Protein AF-A0A7K3UPI6-F1 (afdb_monomer)

Solvent-accessible surface area (backbone atoms only — not comparable to full-atom values): 7798 Å² total; per-residue (Å²): 135,83,76,78,74,58,90,75,45,79,56,60,67,61,52,50,54,37,42,73,75,50,43,99,56,32,87,74,72,48,51,32,33,36,53,43,53,40,63,68,49,47,41,68,75,40,57,63,45,73,83,35,50,48,47,80,56,98,74,33,35,41,31,34,57,83,50,81,48,95,68,39,61,47,71,67,32,56,49,46,44,34,71,76,29,77,90,59,50,48,73,45,76,46,77,39,65,57,82,92,63,75,63,93,67,85,69,90,55,99,40,72,67,57,55,49,49,52,50,52,31,58,77,58,69,58,77,134

pLDDT: mean 76.47, std 16.72, range [32.62, 94.06]

Organism: NCBI:txid396

Structure (mmCIF, N/CA/C/O backbone):
data_AF-A0A7K3UPI6-F1
#
_entry.id   AF-A0A7K3UPI6-F1
#
loop_
_atom_site.group_PDB
_atom_site.id
_atom_site.type_symbol
_atom_site.label_atom_id
_atom_site.label_alt_id
_atom_site.label_comp_id
_atom_site.label_asym_id
_atom_site.label_entity_id
_atom_site.label_seq_id
_atom_site.pdbx_PDB_ins_code
_atom_site.Cartn_x
_atom_site.Cartn_y
_atom_site.Cartn_z
_atom_site.occupancy
_atom_site.B_iso_or_equiv
_atom_site.auth_seq_id
_atom_site.auth_comp_id
_atom_site.auth_asym_id
_atom_site.auth_atom_id
_atom_site.pdbx_PDB_model_num
ATOM 1 N N . ASP A 1 1 ? 21.645 11.009 17.237 1.00 34.19 1 ASP A N 1
ATOM 2 C CA . ASP A 1 1 ? 20.998 9.987 16.397 1.00 34.19 1 ASP A CA 1
ATOM 3 C C . ASP A 1 1 ? 19.693 10.477 15.809 1.00 34.19 1 ASP A C 1
ATOM 5 O O . ASP A 1 1 ? 18.609 10.129 16.262 1.00 34.19 1 ASP A O 1
ATOM 9 N N . SER A 1 2 ? 19.800 11.316 14.784 1.00 32.62 2 SER A N 1
ATOM 10 C CA . SER A 1 2 ? 18.655 11.720 13.974 1.00 32.62 2 SER A CA 1
ATOM 11 C C . SER A 1 2 ? 18.501 10.682 12.872 1.00 32.62 2 SER A C 1
ATOM 13 O O . SER A 1 2 ? 19.095 10.811 11.806 1.00 32.62 2 SER A O 1
ATOM 15 N N . GLY A 1 3 ? 17.763 9.610 13.167 1.00 33.88 3 GLY A N 1
ATOM 16 C CA . GLY A 1 3 ? 17.335 8.654 12.155 1.00 33.88 3 GLY A CA 1
ATOM 17 C C . GLY A 1 3 ? 16.532 9.405 11.102 1.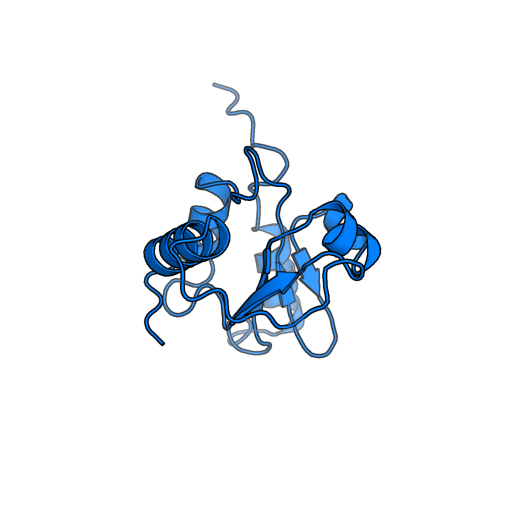00 33.88 3 GLY A C 1
ATOM 18 O O . GLY A 1 3 ? 15.414 9.846 11.366 1.00 33.88 3 GLY A O 1
ATOM 19 N N . THR A 1 4 ? 17.122 9.603 9.928 1.00 37.69 4 THR A N 1
ATOM 20 C CA . THR A 1 4 ? 16.443 10.112 8.743 1.00 37.69 4 THR A CA 1
ATOM 21 C C . THR A 1 4 ? 15.288 9.167 8.437 1.00 37.69 4 THR A C 1
ATOM 23 O O . THR A 1 4 ? 15.459 8.092 7.867 1.00 37.69 4 THR A O 1
ATOM 26 N N . LYS A 1 5 ? 14.089 9.546 8.888 1.00 40.75 5 LYS A N 1
ATOM 27 C CA . LYS A 1 5 ? 12.838 8.886 8.535 1.00 40.75 5 LYS A CA 1
ATOM 28 C C . LYS A 1 5 ? 12.728 9.024 7.022 1.00 40.75 5 LYS A C 1
ATOM 30 O O . LYS A 1 5 ? 12.490 10.122 6.527 1.00 40.75 5 LYS A O 1
ATOM 35 N N . VAL A 1 6 ? 13.030 7.945 6.300 1.00 45.19 6 VAL A N 1
ATOM 36 C CA . VAL A 1 6 ? 12.977 7.907 4.838 1.00 45.19 6 VAL A CA 1
ATOM 37 C C . VAL A 1 6 ? 11.598 8.422 4.444 1.00 45.19 6 VAL A C 1
ATOM 39 O O . VAL A 1 6 ? 10.583 7.813 4.792 1.00 45.19 6 VAL A O 1
ATOM 42 N N . VAL A 1 7 ? 11.564 9.599 3.818 1.00 45.81 7 VAL A N 1
ATOM 43 C CA . VAL A 1 7 ? 10.344 10.244 3.331 1.00 45.81 7 VAL A CA 1
ATOM 44 C C . VAL A 1 7 ? 9.767 9.292 2.287 1.00 45.81 7 VAL A C 1
ATOM 46 O O . VAL A 1 7 ? 10.280 9.198 1.180 1.00 45.81 7 VAL A O 1
ATOM 49 N N . GLY A 1 8 ? 8.795 8.478 2.696 1.00 53.47 8 GLY A N 1
ATOM 50 C CA . GLY A 1 8 ? 8.245 7.395 1.880 1.00 53.47 8 GLY A CA 1
ATOM 51 C C . GLY A 1 8 ? 8.140 6.030 2.565 1.00 53.47 8 GLY A C 1
ATOM 52 O O . GLY A 1 8 ? 7.567 5.131 1.967 1.00 53.47 8 GLY A O 1
ATOM 53 N N . ALA A 1 9 ? 8.646 5.844 3.790 1.00 62.69 9 ALA A N 1
ATOM 54 C CA . ALA A 1 9 ? 8.493 4.588 4.543 1.00 62.69 9 ALA A CA 1
ATOM 55 C C . ALA A 1 9 ? 7.331 4.605 5.559 1.00 62.69 9 ALA A C 1
ATOM 57 O O . ALA A 1 9 ? 6.977 3.563 6.106 1.00 62.69 9 ALA A O 1
ATOM 58 N N . ASP A 1 10 ? 6.746 5.775 5.837 1.00 75.25 10 ASP A N 1
ATOM 59 C CA . ASP A 1 10 ? 5.771 5.929 6.917 1.00 75.25 10 ASP A CA 1
ATOM 60 C C . ASP A 1 10 ? 4.323 5.699 6.458 1.00 75.25 10 ASP A C 1
ATOM 62 O O . ASP A 1 10 ? 3.773 6.460 5.662 1.00 75.25 10 ASP A O 1
ATOM 66 N N . LEU A 1 11 ? 3.700 4.650 6.999 1.00 87.19 11 LEU A N 1
ATOM 67 C CA . LEU A 1 11 ? 2.291 4.300 6.792 1.00 87.19 11 LEU A CA 1
ATOM 68 C C . LEU A 1 11 ? 1.425 4.577 8.034 1.00 87.19 11 LEU A C 1
ATOM 70 O O . LEU A 1 11 ? 0.248 4.204 8.061 1.00 87.19 11 LEU A O 1
ATOM 74 N N . ASP A 1 12 ? 1.968 5.218 9.071 1.00 88.00 12 ASP A N 1
ATOM 75 C CA . ASP A 1 12 ? 1.193 5.603 10.250 1.00 88.00 12 ASP A CA 1
ATOM 76 C C . ASP A 1 12 ? 0.059 6.596 9.931 1.00 88.00 12 ASP A C 1
ATOM 78 O O . ASP A 1 12 ? -1.037 6.387 10.460 1.00 88.00 12 ASP A O 1
ATOM 82 N N . PRO A 1 13 ? 0.217 7.582 9.017 1.00 90.31 13 PRO A N 1
ATOM 83 C CA . PRO A 1 13 ? -0.900 8.437 8.607 1.00 90.31 13 PRO A CA 1
ATOM 84 C C . PRO A 1 13 ? -2.059 7.641 7.991 1.00 90.31 13 PRO A C 1
ATOM 86 O O . PRO A 1 13 ? -3.216 7.836 8.360 1.00 90.31 13 PRO A O 1
ATOM 89 N N . LEU A 1 14 ? -1.749 6.665 7.127 1.00 89.94 14 LEU A N 1
ATOM 90 C CA . LEU A 1 14 ? -2.747 5.760 6.551 1.00 89.94 14 LEU A CA 1
ATOM 91 C C . LEU A 1 14 ? -3.443 4.943 7.648 1.00 89.94 14 LEU A C 1
ATOM 93 O O . LEU A 1 14 ? -4.665 4.798 7.653 1.00 89.94 14 LEU A O 1
ATOM 97 N N . ARG A 1 15 ? -2.675 4.419 8.613 1.00 90.06 15 ARG A N 1
ATOM 98 C CA . ARG A 1 15 ? -3.224 3.678 9.756 1.00 90.06 15 ARG A CA 1
ATOM 99 C C . ARG A 1 15 ? -4.205 4.530 10.553 1.00 90.06 15 ARG A C 1
ATOM 101 O O . ARG A 1 15 ? -5.250 4.017 10.950 1.00 90.06 15 ARG A O 1
ATOM 108 N N . GLN A 1 16 ? -3.838 5.772 10.848 1.00 91.12 16 GLN A N 1
ATOM 109 C CA . GLN A 1 16 ? -4.663 6.684 11.627 1.00 91.12 16 GLN A CA 1
ATOM 110 C C . GLN A 1 16 ? -5.965 6.988 10.888 1.00 91.12 16 GLN A C 1
ATOM 112 O O . GLN A 1 16 ? -7.038 6.716 11.429 1.00 91.12 16 GLN A O 1
ATOM 117 N N . TRP A 1 17 ? -5.864 7.405 9.625 1.00 91.31 17 TRP A N 1
ATOM 118 C CA . TRP A 1 17 ? -7.021 7.726 8.794 1.00 91.31 17 TRP A CA 1
ATOM 119 C C . TRP A 1 17 ? -8.002 6.552 8.694 1.00 91.31 17 TRP A C 1
ATOM 121 O O . TRP A 1 17 ? -9.207 6.714 8.882 1.00 91.31 17 TRP A O 1
ATOM 131 N N . LEU A 1 18 ? -7.499 5.331 8.475 1.00 90.81 18 LEU A N 1
ATOM 132 C CA . LEU A 1 18 ? -8.347 4.141 8.381 1.00 90.81 18 LEU A CA 1
ATOM 133 C C . LEU A 1 18 ? -9.020 3.789 9.710 1.00 90.81 18 LEU A C 1
ATOM 135 O O . LEU A 1 18 ? -10.155 3.317 9.723 1.00 90.81 18 LEU A O 1
ATOM 139 N N . ARG A 1 19 ? -8.338 3.993 10.841 1.00 90.81 19 ARG A N 1
ATOM 140 C CA . ARG A 1 19 ? -8.920 3.745 12.169 1.00 90.81 19 ARG A CA 1
ATOM 141 C C . ARG A 1 19 ? -10.048 4.715 12.480 1.00 90.81 19 ARG A C 1
ATOM 143 O O . ARG A 1 19 ? -11.055 4.281 13.035 1.00 90.81 19 ARG A O 1
ATOM 150 N N . GLU A 1 20 ? -9.857 5.983 12.137 1.00 91.62 20 GLU A N 1
ATOM 151 C CA . GLU A 1 20 ? -10.832 7.050 12.358 1.00 91.62 20 GLU A CA 1
ATOM 152 C C . GLU A 1 20 ? -12.067 6.867 11.467 1.00 91.62 20 GLU A C 1
ATOM 154 O O . GLU A 1 20 ? -13.188 6.930 11.963 1.00 91.62 20 GLU A O 1
ATOM 159 N N . SER A 1 21 ? -11.877 6.536 10.187 1.00 86.94 21 SER A N 1
ATOM 160 C CA . SER A 1 21 ? -12.973 6.348 9.222 1.00 86.94 21 SER A CA 1
ATOM 161 C C . SER A 1 21 ? -13.740 5.031 9.396 1.00 86.94 21 SER A C 1
ATOM 163 O O . SER A 1 21 ? -14.968 5.005 9.320 1.00 86.94 21 SER A O 1
ATOM 165 N N . ASN A 1 22 ? -13.041 3.918 9.648 1.00 85.62 22 ASN A N 1
ATOM 166 C CA . ASN A 1 22 ? -13.626 2.576 9.527 1.00 85.62 22 ASN A CA 1
ATOM 167 C C . ASN A 1 22 ? -13.769 1.816 10.859 1.00 85.62 22 ASN A C 1
ATOM 169 O O . ASN A 1 22 ? -14.258 0.676 10.880 1.00 85.62 22 ASN A O 1
ATOM 173 N N . GLY A 1 23 ? -13.352 2.416 11.977 1.00 86.38 23 GLY A N 1
ATOM 174 C CA . GLY A 1 23 ? -13.482 1.845 13.317 1.00 86.38 23 GLY A CA 1
ATOM 175 C C . GLY A 1 23 ? -12.730 0.520 13.503 1.00 86.38 23 GLY A C 1
ATOM 176 O O . GLY A 1 23 ? -11.712 0.248 12.870 1.00 86.38 23 GLY A O 1
ATOM 177 N N . LEU A 1 24 ? -13.223 -0.357 14.384 1.00 81.00 24 LEU A N 1
ATOM 178 C CA . LEU A 1 24 ? -12.512 -1.571 14.833 1.00 81.00 24 LEU A CA 1
ATOM 179 C C . LEU A 1 24 ? -12.142 -2.574 13.716 1.00 81.00 24 LEU A C 1
ATOM 181 O O . LEU A 1 24 ? -11.191 -3.340 13.881 1.00 81.00 24 LEU A O 1
ATOM 185 N N . ARG A 1 25 ? -12.849 -2.572 12.575 1.00 84.12 25 ARG A N 1
ATOM 186 C CA . ARG A 1 25 ? -12.618 -3.492 11.438 1.00 84.12 25 ARG A CA 1
ATOM 187 C C . ARG A 1 25 ? -11.908 -2.840 10.247 1.00 84.12 25 ARG A C 1
ATOM 189 O O . ARG A 1 25 ? -11.890 -3.418 9.162 1.00 84.12 25 ARG A O 1
ATOM 196 N N . TRP A 1 26 ? -11.276 -1.683 10.453 1.00 87.62 26 TRP A N 1
ATOM 197 C CA . TRP A 1 26 ? -10.649 -0.884 9.395 1.00 87.62 26 TRP A CA 1
ATOM 198 C C . TRP A 1 26 ? -9.708 -1.652 8.464 1.00 87.62 26 TRP A C 1
ATOM 200 O O . TRP A 1 26 ? -9.681 -1.393 7.266 1.00 87.62 26 TRP A O 1
ATOM 210 N N . ARG A 1 27 ? -8.976 -2.641 8.992 1.00 87.25 27 ARG A N 1
ATOM 211 C CA . ARG A 1 27 ? -7.994 -3.419 8.221 1.00 87.25 27 ARG A CA 1
ATOM 212 C C . ARG A 1 27 ? -8.607 -4.165 7.042 1.00 87.25 27 ARG A C 1
ATOM 214 O O . ARG A 1 27 ? -7.908 -4.384 6.066 1.00 87.25 27 ARG A O 1
ATOM 221 N N . TYR A 1 28 ? -9.860 -4.596 7.126 1.00 87.25 28 TYR A N 1
ATOM 222 C CA . TYR A 1 28 ? -10.454 -5.515 6.145 1.00 87.25 28 TYR A CA 1
ATOM 223 C C . TYR A 1 28 ? -11.727 -4.955 5.503 1.00 87.25 28 TYR A C 1
ATOM 225 O O . TYR A 1 28 ? -12.525 -5.714 4.971 1.00 87.25 28 TYR A O 1
ATOM 233 N N . ARG A 1 29 ? -11.939 -3.636 5.595 1.00 88.06 29 ARG A N 1
ATOM 234 C CA . ARG A 1 29 ? -13.117 -2.964 5.028 1.00 88.06 29 ARG A CA 1
ATOM 235 C C . ARG A 1 29 ? -13.044 -2.790 3.517 1.00 88.06 29 ARG A C 1
ATOM 237 O O . ARG A 1 29 ? -14.066 -2.914 2.861 1.00 88.06 29 ARG A O 1
ATOM 244 N N . GLN A 1 30 ? -11.850 -2.532 3.001 1.00 89.88 30 GLN A N 1
ATOM 245 C CA . GLN A 1 30 ? -11.578 -2.388 1.576 1.00 89.88 30 GLN A CA 1
ATOM 246 C C . GLN A 1 30 ? -10.387 -3.279 1.197 1.00 89.88 30 GLN A C 1
ATOM 248 O O . GLN A 1 30 ? -9.537 -3.537 2.063 1.00 89.88 30 GLN A O 1
ATOM 253 N N . PRO A 1 31 ? -10.322 -3.763 -0.055 1.00 91.88 31 PRO A N 1
ATOM 254 C CA . PRO A 1 31 ? -9.160 -4.450 -0.594 1.00 91.88 31 PRO A CA 1
ATOM 255 C C . PRO A 1 31 ? -7.950 -3.512 -0.699 1.00 91.88 31 PRO A C 1
ATOM 257 O O . PRO A 1 31 ? -8.066 -2.349 -1.077 1.00 91.88 31 PRO A O 1
ATOM 260 N N . TRP A 1 32 ? -6.775 -4.038 -0.365 1.00 93.94 32 TRP A N 1
ATOM 261 C CA . TRP A 1 32 ? -5.485 -3.356 -0.451 1.00 93.94 32 TRP A CA 1
ATOM 262 C C . TRP A 1 32 ? -4.778 -3.812 -1.726 1.00 93.94 32 TRP A C 1
ATOM 264 O O . TRP A 1 32 ? -4.449 -4.992 -1.858 1.00 93.94 32 TRP A O 1
ATOM 274 N N . LEU A 1 33 ? -4.540 -2.902 -2.662 1.00 93.25 33 LEU A N 1
ATOM 275 C CA . LEU A 1 33 ? -3.951 -3.196 -3.964 1.00 93.25 33 LEU A CA 1
ATOM 276 C C . LEU A 1 33 ? -2.560 -2.575 -4.050 1.00 93.25 33 LEU A C 1
ATOM 278 O O . LEU A 1 33 ? -2.415 -1.360 -3.956 1.00 93.25 33 LEU A O 1
ATOM 282 N N . LEU A 1 34 ? -1.533 -3.400 -4.247 1.00 92.19 34 LEU A N 1
ATOM 283 C CA . LEU A 1 34 ? -0.170 -2.922 -4.476 1.00 92.19 34 LEU A CA 1
ATOM 284 C C . LEU A 1 34 ? 0.080 -2.747 -5.970 1.00 92.19 34 LEU A C 1
ATOM 286 O O . LEU A 1 34 ? 0.094 -3.729 -6.709 1.00 92.19 34 LEU A O 1
ATOM 290 N N . LEU A 1 35 ? 0.315 -1.512 -6.400 1.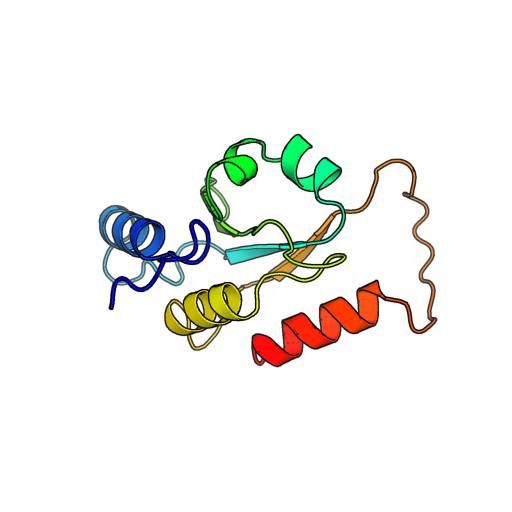00 89.69 35 LEU A N 1
ATOM 291 C CA . LEU A 1 35 ? 0.697 -1.199 -7.770 1.00 89.69 35 LEU A CA 1
ATOM 292 C C . LEU A 1 35 ? 2.208 -1.379 -7.945 1.00 89.69 35 LEU A C 1
ATOM 294 O O . LEU A 1 35 ? 3.007 -0.997 -7.088 1.00 89.69 35 LEU A O 1
ATOM 298 N N . THR A 1 36 ? 2.613 -1.960 -9.068 1.00 87.00 36 THR A N 1
ATOM 299 C CA . THR A 1 36 ? 4.017 -2.154 -9.446 1.00 87.00 36 THR A CA 1
ATOM 300 C C . THR A 1 36 ? 4.158 -2.152 -10.970 1.00 87.00 36 THR A C 1
ATOM 302 O O . THR A 1 36 ? 3.158 -2.289 -11.666 1.00 87.00 36 THR A O 1
ATOM 305 N N . GLY A 1 37 ? 5.365 -1.988 -11.514 1.00 83.75 37 GLY A N 1
ATOM 306 C CA . GLY A 1 37 ? 5.595 -1.933 -12.963 1.00 83.75 37 GLY A CA 1
ATOM 307 C C . GLY A 1 37 ? 6.144 -0.582 -13.415 1.00 83.75 37 GLY A C 1
ATOM 308 O O . GLY A 1 37 ? 7.099 -0.088 -12.826 1.00 83.75 37 GLY A O 1
ATOM 309 N N . ASN A 1 38 ? 5.582 -0.009 -14.479 1.00 85.38 38 ASN A N 1
ATOM 310 C CA . ASN A 1 38 ? 6.052 1.252 -15.051 1.00 85.38 38 ASN A CA 1
ATOM 311 C C . ASN A 1 38 ? 5.611 2.447 -14.185 1.00 85.38 38 ASN A C 1
ATOM 313 O O . ASN A 1 38 ? 4.432 2.800 -14.149 1.00 85.38 38 ASN A O 1
ATOM 317 N N . ASP A 1 39 ? 6.572 3.101 -13.531 1.00 85.31 39 ASP A N 1
ATOM 318 C CA . ASP A 1 39 ? 6.336 4.245 -12.643 1.00 85.31 39 ASP A CA 1
ATOM 319 C C . ASP A 1 39 ? 5.633 5.419 -13.337 1.00 85.31 39 ASP A C 1
ATOM 321 O O . ASP A 1 39 ? 4.761 6.066 -12.753 1.00 85.31 39 ASP A O 1
ATOM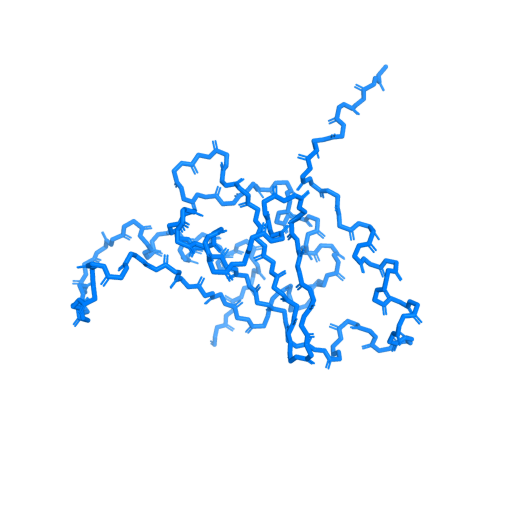 325 N N . THR A 1 40 ? 5.973 5.704 -14.595 1.00 85.62 40 THR A N 1
ATOM 326 C CA . THR A 1 40 ? 5.330 6.772 -15.370 1.00 85.62 40 THR A CA 1
ATOM 327 C C . THR A 1 40 ? 3.874 6.427 -15.655 1.00 85.62 40 THR A C 1
ATOM 329 O O . THR A 1 40 ? 3.008 7.280 -15.491 1.00 85.62 40 THR A O 1
ATOM 332 N N . ALA A 1 41 ? 3.578 5.176 -16.012 1.00 85.88 41 ALA A N 1
ATOM 333 C CA . ALA A 1 41 ? 2.204 4.732 -16.235 1.00 85.88 41 ALA A CA 1
ATOM 334 C C . ALA A 1 41 ? 1.377 4.777 -14.938 1.00 85.88 41 ALA A C 1
ATOM 336 O O . ALA A 1 41 ? 0.276 5.324 -14.930 1.00 85.88 41 ALA A O 1
ATOM 337 N N . ILE A 1 42 ? 1.930 4.285 -13.823 1.00 88.19 42 ILE A N 1
ATOM 338 C CA . ILE A 1 42 ? 1.266 4.307 -12.509 1.00 88.19 42 ILE A CA 1
ATOM 339 C C . ILE A 1 42 ? 0.951 5.739 -12.088 1.00 88.19 42 ILE A C 1
ATOM 341 O O . ILE A 1 42 ? -0.170 6.045 -11.693 1.00 88.19 42 ILE A O 1
ATOM 345 N N . THR A 1 43 ? 1.932 6.630 -12.195 1.00 88.12 43 THR A N 1
ATOM 346 C CA . THR A 1 43 ? 1.781 8.010 -11.733 1.00 88.12 43 THR A CA 1
ATOM 347 C C . THR A 1 43 ? 0.998 8.906 -12.697 1.00 88.12 43 THR A C 1
ATOM 349 O O . THR A 1 43 ? 0.586 9.997 -12.305 1.00 88.12 43 THR A O 1
ATOM 352 N N . SER A 1 44 ? 0.771 8.465 -13.937 1.00 88.56 44 SER A N 1
ATOM 353 C CA . SER A 1 44 ? -0.222 9.051 -14.845 1.00 88.56 44 SER A CA 1
ATOM 354 C C . SER A 1 44 ? -1.643 8.576 -14.530 1.00 88.56 44 SER A C 1
ATOM 356 O O . SER A 1 44 ? -2.575 9.360 -14.665 1.00 88.56 44 SER A O 1
ATOM 358 N N . LEU A 1 45 ? -1.814 7.319 -14.100 1.00 87.75 45 LEU A N 1
ATOM 359 C CA . LEU A 1 45 ? -3.117 6.768 -13.704 1.00 87.75 45 LEU A CA 1
ATOM 360 C C . LEU A 1 45 ? -3.597 7.310 -12.356 1.00 87.75 45 LEU A C 1
ATOM 362 O O . LEU A 1 45 ? -4.779 7.598 -12.203 1.00 87.75 45 LEU A O 1
ATOM 366 N N . VAL A 1 46 ? -2.689 7.433 -11.385 1.00 89.19 46 VAL A N 1
ATOM 367 C CA . VAL A 1 46 ? -2.999 7.902 -10.027 1.00 89.19 46 VAL A CA 1
ATOM 368 C C . VAL A 1 46 ? -1.955 8.944 -9.606 1.00 89.19 46 VAL A C 1
ATOM 370 O O . VAL A 1 46 ? -0.950 8.609 -8.966 1.00 89.19 46 VAL A O 1
ATOM 373 N N . PRO A 1 47 ? -2.138 10.217 -9.999 1.00 88.25 47 PRO A N 1
ATOM 374 C CA . PRO A 1 47 ? -1.175 11.286 -9.739 1.00 88.25 47 PRO A CA 1
ATOM 375 C C . PRO A 1 47 ? -0.887 11.525 -8.253 1.00 88.25 47 PRO A C 1
ATOM 377 O O . PRO A 1 47 ? 0.225 11.920 -7.899 1.00 88.25 47 PRO A O 1
ATOM 380 N N . GLU A 1 48 ? -1.849 11.249 -7.374 1.00 87.81 48 GLU A N 1
ATOM 381 C CA . GLU A 1 48 ? -1.745 11.395 -5.920 1.00 87.81 48 GLU A CA 1
ATOM 382 C C . GLU A 1 48 ? -0.624 10.528 -5.341 1.00 87.81 48 GLU A C 1
ATOM 384 O O . GLU A 1 48 ? 0.037 10.927 -4.378 1.00 87.81 48 GLU A O 1
ATOM 389 N N . LEU A 1 49 ? -0.346 9.382 -5.976 1.00 86.94 49 LEU A N 1
ATOM 390 C CA . LEU A 1 49 ? 0.712 8.468 -5.555 1.00 86.94 49 LEU A CA 1
ATOM 391 C C . LEU A 1 49 ? 2.121 9.067 -5.716 1.00 86.94 49 LEU A C 1
ATOM 393 O O . LEU A 1 49 ? 3.070 8.572 -5.113 1.00 86.94 49 LEU A O 1
ATOM 397 N N . LYS A 1 50 ? 2.282 10.166 -6.475 1.00 82.94 50 LYS A N 1
ATOM 398 C CA . LYS A 1 50 ? 3.555 10.909 -6.550 1.00 82.94 50 LYS A CA 1
ATOM 399 C C . LYS A 1 50 ? 3.915 11.584 -5.227 1.00 82.94 50 LYS A C 1
ATOM 401 O O . LYS A 1 50 ? 5.096 11.699 -4.910 1.00 82.94 50 LYS A O 1
ATOM 406 N N . ASN A 1 51 ? 2.909 12.046 -4.486 1.00 82.44 51 ASN A N 1
ATOM 407 C CA . ASN A 1 51 ? 3.097 12.838 -3.270 1.00 82.44 51 ASN A CA 1
ATOM 408 C C . ASN A 1 51 ? 3.057 11.974 -2.005 1.00 82.44 51 ASN A C 1
ATOM 410 O O . ASN A 1 51 ? 3.665 12.322 -0.995 1.00 82.44 51 ASN A O 1
ATOM 414 N N . GLN A 1 52 ? 2.342 10.850 -2.055 1.00 85.56 52 GLN A N 1
ATOM 415 C CA . GLN A 1 52 ? 2.140 9.943 -0.928 1.00 85.56 52 GLN A CA 1
ATOM 416 C C . GLN A 1 52 ? 2.126 8.489 -1.397 1.00 85.56 52 GLN A C 1
ATOM 418 O O . GLN A 1 52 ? 1.702 8.188 -2.502 1.00 85.56 52 GLN A O 1
ATOM 423 N N . CYS A 1 53 ? 2.546 7.555 -0.545 1.00 88.25 53 CYS A N 1
ATOM 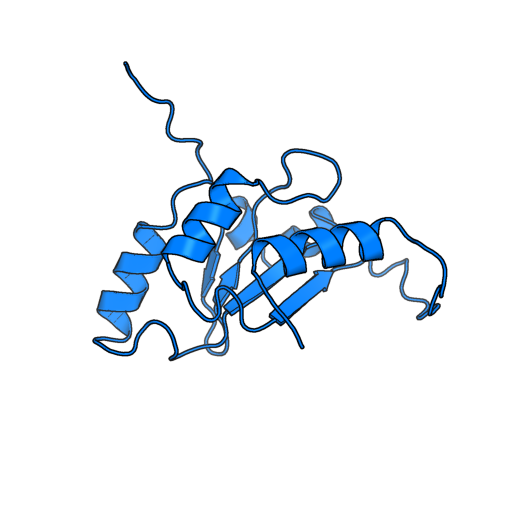424 C CA . CYS A 1 53 ? 2.708 6.151 -0.945 1.00 88.25 53 CYS A CA 1
ATOM 425 C C . CYS A 1 53 ? 1.404 5.325 -0.948 1.00 88.25 53 CYS A C 1
ATOM 427 O O . CYS A 1 53 ? 1.425 4.090 -0.930 1.00 88.25 53 CYS A O 1
ATOM 429 N N . TRP A 1 54 ? 0.260 5.997 -0.876 1.00 91.50 54 TRP A N 1
ATOM 430 C CA . TRP A 1 54 ? -1.056 5.381 -0.801 1.00 91.50 54 TRP A CA 1
ATOM 431 C C . TRP A 1 54 ? -2.120 6.326 -1.352 1.00 91.50 54 TRP A C 1
ATOM 433 O O . TRP A 1 54 ? -1.962 7.542 -1.328 1.00 91.50 54 TRP A O 1
ATOM 443 N N . HIS A 1 55 ? -3.221 5.774 -1.835 1.00 92.69 55 HIS A N 1
ATOM 444 C CA . HIS A 1 55 ? -4.389 6.519 -2.278 1.00 92.69 55 HIS A CA 1
ATOM 445 C C . HIS A 1 55 ? -5.638 5.702 -1.954 1.00 92.69 55 HIS A C 1
ATOM 447 O O . HIS A 1 55 ? -5.625 4.479 -2.069 1.00 92.69 55 HIS A O 1
ATOM 453 N N . ILE A 1 56 ? -6.696 6.363 -1.495 1.00 91.12 56 ILE A N 1
ATOM 454 C CA . ILE A 1 56 ? -7.923 5.700 -1.050 1.00 91.12 56 ILE A CA 1
ATOM 455 C C . ILE A 1 56 ? -9.017 6.059 -2.038 1.00 91.12 56 ILE A C 1
ATOM 457 O O . ILE A 1 56 ? -9.300 7.238 -2.232 1.00 91.12 56 ILE A O 1
ATOM 461 N N . THR A 1 57 ? -9.609 5.039 -2.644 1.00 89.25 57 THR A N 1
ATOM 462 C CA . THR A 1 57 ? -10.798 5.158 -3.484 1.00 89.25 57 THR A CA 1
ATOM 463 C C . THR A 1 57 ? -12.009 4.596 -2.740 1.00 89.25 57 THR A C 1
ATOM 465 O O . THR A 1 57 ? -11.885 4.047 -1.638 1.00 89.25 57 THR A O 1
ATOM 468 N N . ASP A 1 58 ? -13.189 4.705 -3.346 1.00 84.50 58 ASP A N 1
ATOM 469 C CA . ASP A 1 58 ? -14.413 4.120 -2.792 1.00 84.50 58 ASP A CA 1
ATOM 470 C C . ASP A 1 58 ? -14.316 2.586 -2.695 1.00 84.50 58 ASP A C 1
ATOM 472 O O . ASP A 1 58 ? -14.769 1.981 -1.719 1.00 84.50 58 ASP A O 1
ATOM 476 N N . ASP A 1 59 ? -13.630 1.963 -3.657 1.00 86.19 59 ASP A N 1
ATOM 477 C CA . ASP A 1 59 ? -13.565 0.507 -3.795 1.00 86.19 59 ASP A CA 1
ATOM 478 C C . ASP A 1 59 ? -12.293 -0.124 -3.225 1.00 86.19 59 ASP A C 1
ATOM 480 O O . ASP A 1 59 ? -12.297 -1.314 -2.913 1.00 86.19 59 ASP A O 1
ATOM 484 N N . ALA A 1 60 ? -11.185 0.617 -3.113 1.00 92.19 60 ALA A N 1
ATOM 485 C CA . ALA A 1 60 ? -9.889 0.036 -2.779 1.00 92.19 60 ALA A CA 1
ATOM 486 C C . ALA A 1 60 ? -8.906 1.031 -2.152 1.00 92.19 60 ALA A C 1
ATOM 488 O O . ALA A 1 60 ? -8.980 2.245 -2.320 1.00 92.19 60 ALA A O 1
ATOM 489 N N . ILE A 1 61 ? -7.904 0.477 -1.476 1.00 93.06 61 ILE A N 1
ATOM 490 C CA . ILE A 1 61 ? -6.726 1.215 -1.026 1.00 93.06 61 ILE A CA 1
ATOM 491 C C . ILE A 1 61 ? -5.592 0.873 -1.979 1.00 93.06 61 ILE A C 1
ATOM 493 O O . ILE A 1 61 ? -5.090 -0.251 -1.980 1.00 93.06 61 ILE A O 1
ATOM 497 N N . LEU A 1 62 ? -5.194 1.843 -2.790 1.00 94.06 62 LEU A N 1
ATOM 498 C CA . LEU A 1 62 ? -4.064 1.733 -3.697 1.00 94.06 62 LEU A CA 1
ATOM 499 C C . LEU A 1 62 ? -2.783 2.052 -2.937 1.00 94.06 62 LEU A C 1
ATOM 501 O O . LEU A 1 62 ? -2.696 3.044 -2.217 1.00 94.06 62 LEU A O 1
ATOM 505 N N . LEU A 1 63 ? -1.780 1.206 -3.100 1.00 93.00 63 LEU A N 1
ATOM 506 C CA . LEU A 1 63 ? -0.481 1.326 -2.462 1.00 93.00 63 LEU A CA 1
ATOM 507 C C . LEU A 1 63 ? 0.565 1.346 -3.557 1.00 93.00 63 LEU A C 1
ATOM 509 O O . LEU A 1 63 ? 0.584 0.474 -4.423 1.00 93.00 63 LEU A O 1
ATOM 513 N N . TRP A 1 64 ? 1.454 2.318 -3.504 1.00 91.12 64 TRP A N 1
ATOM 514 C CA . TRP A 1 64 ? 2.586 2.383 -4.408 1.00 91.12 64 TRP A CA 1
ATOM 515 C C . TRP A 1 64 ? 3.684 3.169 -3.738 1.00 91.12 64 TRP A C 1
ATOM 517 O O . TRP A 1 64 ? 3.434 4.160 -3.063 1.00 91.12 64 TRP A O 1
ATOM 527 N N . GLN A 1 65 ? 4.914 2.758 -3.967 1.00 85.56 65 GLN A N 1
ATOM 528 C CA . GLN A 1 65 ? 6.058 3.532 -3.556 1.00 85.56 65 GLN A CA 1
ATOM 529 C C . GLN A 1 65 ? 7.022 3.566 -4.723 1.00 85.56 65 GLN A C 1
ATOM 531 O O . GLN A 1 65 ? 7.270 2.534 -5.351 1.00 85.56 65 GLN A O 1
ATOM 536 N N . LYS A 1 66 ? 7.568 4.754 -4.981 1.00 80.00 66 LYS A N 1
ATOM 537 C CA . LYS A 1 66 ? 8.600 4.932 -5.990 1.00 80.00 66 LYS A CA 1
ATOM 538 C C . LYS A 1 66 ? 9.737 3.926 -5.740 1.00 80.00 66 LYS A C 1
ATOM 540 O O . LYS A 1 66 ? 10.316 3.952 -4.650 1.00 80.00 66 LYS A O 1
ATOM 545 N N . PRO A 1 67 ? 10.048 3.049 -6.709 1.00 72.69 67 PRO A N 1
ATOM 546 C CA . PRO A 1 67 ? 11.132 2.087 -6.592 1.00 72.69 67 PRO A CA 1
ATOM 547 C C . PRO A 1 67 ? 12.467 2.771 -6.290 1.00 72.69 67 PRO A C 1
ATOM 549 O O . PRO A 1 67 ? 12.789 3.813 -6.863 1.00 72.69 67 PRO A O 1
ATOM 552 N N . VAL A 1 68 ? 13.263 2.169 -5.404 1.00 67.75 68 VAL A N 1
ATOM 553 C CA . VAL A 1 68 ? 14.628 2.642 -5.082 1.00 67.75 68 VAL A CA 1
ATOM 554 C C . VAL A 1 68 ? 15.642 2.135 -6.119 1.00 67.75 68 VAL A C 1
ATOM 556 O O . VAL A 1 68 ? 16.681 2.751 -6.336 1.00 67.75 68 VAL A O 1
ATOM 559 N N . ALA A 1 69 ? 15.320 1.026 -6.787 1.00 63.84 69 ALA A N 1
ATOM 560 C CA . ALA A 1 69 ? 16.057 0.437 -7.901 1.00 63.84 69 ALA A CA 1
ATOM 561 C C . ALA A 1 69 ? 15.061 -0.204 -8.883 1.00 63.84 69 ALA A C 1
ATOM 563 O O . ALA A 1 69 ? 13.945 -0.525 -8.475 1.00 63.84 69 ALA A O 1
ATOM 564 N N . GLU A 1 70 ? 15.470 -0.383 -10.146 1.00 60.22 70 GLU A N 1
ATOM 565 C CA . GLU A 1 70 ? 14.687 -0.895 -11.291 1.00 60.22 70 GLU A CA 1
ATOM 566 C C . GLU A 1 70 ? 13.477 -1.771 -10.901 1.00 60.22 70 GLU A C 1
ATOM 568 O O . GLU A 1 70 ? 13.598 -2.969 -10.640 1.00 60.22 70 GLU A O 1
ATOM 573 N N . GLY A 1 71 ? 12.293 -1.148 -10.824 1.00 58.88 71 GLY A N 1
ATOM 574 C CA . GLY A 1 71 ? 11.006 -1.817 -10.599 1.00 58.88 71 GLY A CA 1
ATOM 575 C C . GLY A 1 71 ? 10.765 -2.414 -9.204 1.00 58.88 71 GLY A C 1
ATOM 576 O O . GLY A 1 71 ? 9.675 -2.927 -8.951 1.00 58.88 71 GLY A O 1
ATOM 577 N N . ARG A 1 72 ? 11.723 -2.360 -8.268 1.00 65.12 72 ARG A N 1
ATOM 578 C CA . ARG A 1 72 ? 11.583 -2.959 -6.930 1.00 65.12 72 ARG A CA 1
ATOM 579 C C . ARG A 1 72 ? 11.122 -1.932 -5.873 1.00 65.12 72 ARG A C 1
ATOM 581 O O . ARG A 1 72 ? 11.848 -0.966 -5.626 1.00 65.12 72 ARG A O 1
ATOM 588 N N . PRO A 1 73 ? 9.983 -2.166 -5.185 1.00 70.62 73 PRO A N 1
ATOM 589 C CA . PRO A 1 73 ? 9.571 -1.356 -4.032 1.00 70.62 73 PRO A CA 1
ATOM 590 C C . PRO A 1 73 ? 10.595 -1.442 -2.889 1.00 70.62 73 PRO A C 1
ATOM 592 O O . PRO A 1 73 ? 11.245 -2.477 -2.735 1.00 70.62 73 PRO A O 1
ATOM 595 N N . ASP A 1 74 ? 10.724 -0.399 -2.065 1.00 82.12 74 ASP A N 1
ATOM 596 C CA . ASP A 1 74 ? 11.652 -0.406 -0.926 1.00 82.12 74 ASP A CA 1
ATOM 597 C C . ASP A 1 74 ? 11.302 -1.525 0.069 1.00 82.12 74 ASP A C 1
ATOM 599 O O . ASP A 1 74 ? 10.180 -1.637 0.574 1.00 82.12 74 ASP A O 1
ATOM 603 N N . ASP A 1 75 ? 12.303 -2.334 0.411 1.00 81.38 75 ASP A N 1
ATOM 604 C CA . ASP A 1 75 ? 12.180 -3.415 1.387 1.00 81.38 75 ASP A CA 1
ATOM 605 C C . ASP A 1 75 ? 11.763 -2.896 2.773 1.00 81.38 75 ASP A C 1
ATOM 607 O O . ASP A 1 75 ? 11.126 -3.612 3.554 1.00 81.38 75 ASP A O 1
ATOM 611 N N . THR A 1 76 ? 12.138 -1.665 3.129 1.00 84.81 76 THR A N 1
ATOM 612 C CA . THR A 1 76 ? 11.761 -1.071 4.419 1.00 84.81 76 THR A CA 1
ATOM 613 C C . THR A 1 76 ? 10.284 -0.709 4.445 1.00 84.81 76 THR A C 1
ATOM 615 O O . THR A 1 76 ? 9.584 -1.110 5.376 1.00 84.81 76 THR A O 1
ATOM 618 N N . TRP A 1 77 ? 9.779 -0.077 3.391 1.00 87.06 77 TRP A N 1
ATOM 619 C CA . TRP A 1 77 ? 8.352 0.200 3.242 1.00 87.06 77 TRP A CA 1
ATOM 620 C C . TRP A 1 77 ? 7.490 -1.068 3.184 1.00 87.06 77 TRP A C 1
ATOM 622 O O . TRP A 1 77 ? 6.484 -1.159 3.891 1.00 87.06 77 TRP A O 1
ATOM 632 N N . LEU A 1 78 ? 7.916 -2.103 2.448 1.00 86.38 78 LEU A N 1
ATOM 633 C CA . LEU A 1 78 ? 7.208 -3.392 2.423 1.00 86.38 78 LEU A CA 1
ATOM 634 C C . LEU A 1 78 ? 7.118 -4.034 3.818 1.00 86.38 78 LEU A C 1
ATOM 636 O O . LEU A 1 78 ? 6.105 -4.652 4.162 1.00 86.38 78 LEU A O 1
ATOM 640 N N . ARG A 1 79 ? 8.149 -3.871 4.659 1.00 87.12 79 ARG A N 1
ATOM 641 C CA . ARG A 1 79 ? 8.117 -4.334 6.057 1.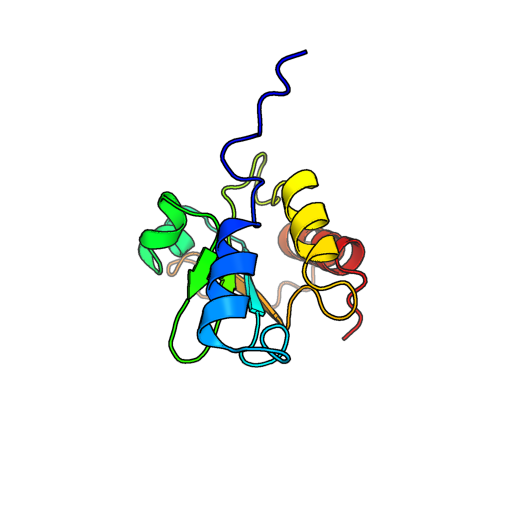00 87.12 79 ARG A CA 1
ATOM 642 C C . ARG A 1 79 ? 7.131 -3.540 6.911 1.00 87.12 79 ARG A C 1
ATOM 644 O O . ARG A 1 79 ? 6.446 -4.147 7.736 1.00 87.12 79 ARG A O 1
ATOM 651 N N . GLU A 1 80 ? 7.026 -2.229 6.724 1.00 88.31 80 GLU A N 1
ATOM 652 C CA . GLU A 1 80 ? 6.018 -1.412 7.415 1.00 88.31 80 GLU A CA 1
ATOM 653 C C . GLU A 1 80 ? 4.593 -1.785 6.987 1.00 88.31 80 GLU A C 1
ATOM 655 O O . GLU A 1 80 ? 3.713 -1.963 7.838 1.00 88.31 80 GLU A O 1
ATOM 660 N N . LEU A 1 81 ? 4.380 -2.048 5.695 1.00 90.00 81 LEU A N 1
ATOM 661 C CA . LEU A 1 81 ? 3.114 -2.566 5.178 1.00 90.00 81 LEU A CA 1
ATOM 662 C C . LEU A 1 81 ? 2.754 -3.923 5.809 1.00 90.00 81 LEU A C 1
ATOM 664 O O . LEU A 1 81 ? 1.628 -4.132 6.270 1.00 90.00 81 LEU A O 1
ATOM 668 N N . TYR A 1 82 ? 3.725 -4.833 5.930 1.00 88.44 82 TYR A N 1
ATOM 669 C CA . TYR A 1 82 ? 3.523 -6.109 6.619 1.00 88.44 82 TYR A CA 1
ATOM 670 C C . TYR A 1 82 ? 3.166 -5.933 8.103 1.00 88.44 82 TYR A C 1
ATOM 672 O O . TYR A 1 82 ? 2.272 -6.612 8.615 1.00 88.44 82 TYR A O 1
ATOM 680 N N . LYS A 1 83 ? 3.809 -5.000 8.818 1.00 88.25 83 LYS A N 1
ATOM 681 C CA . LYS A 1 83 ? 3.460 -4.694 10.219 1.00 88.25 83 LYS A CA 1
ATOM 682 C C . LYS A 1 83 ? 2.033 -4.158 10.345 1.00 88.25 83 LYS A C 1
ATOM 684 O O . LYS A 1 83 ? 1.358 -4.456 11.334 1.00 88.25 83 LYS A O 1
ATOM 689 N N . LEU A 1 84 ? 1.564 -3.413 9.346 1.00 88.19 84 LEU A N 1
ATOM 690 C CA . LEU A 1 84 ? 0.228 -2.828 9.300 1.00 88.19 84 LEU A CA 1
ATOM 691 C C . LEU A 1 84 ? -0.875 -3.893 9.132 1.00 88.19 84 LEU A C 1
ATOM 693 O O . LEU A 1 84 ? -1.878 -3.865 9.862 1.00 88.19 84 LEU A O 1
ATOM 697 N N . ARG A 1 85 ? -0.653 -4.876 8.245 1.00 88.25 85 ARG A N 1
ATOM 698 C CA . ARG A 1 85 ? -1.557 -6.009 7.956 1.00 88.25 85 ARG A CA 1
ATOM 699 C C . ARG A 1 85 ? -0.805 -7.358 7.923 1.00 88.25 85 ARG A C 1
ATOM 701 O O . ARG A 1 85 ? -0.595 -7.966 6.881 1.00 88.25 85 ARG A O 1
ATOM 708 N N . ARG A 1 86 ? -0.483 -7.909 9.099 1.00 79.69 86 ARG A N 1
ATOM 709 C CA . ARG A 1 86 ? 0.363 -9.122 9.228 1.00 79.69 86 ARG A CA 1
ATOM 710 C C . ARG A 1 86 ? -0.128 -10.406 8.541 1.00 79.69 86 ARG A C 1
ATOM 712 O O . ARG A 1 86 ? 0.692 -11.278 8.288 1.00 79.69 86 ARG A O 1
ATOM 719 N N . ARG A 1 87 ? -1.437 -10.588 8.319 1.00 82.31 87 ARG A N 1
ATOM 720 C CA . ARG A 1 87 ? -1.987 -11.841 7.745 1.00 82.31 87 ARG A CA 1
ATOM 721 C C . ARG A 1 87 ? -2.229 -11.783 6.239 1.00 82.31 87 ARG A C 1
ATOM 723 O O . ARG A 1 87 ? -2.104 -12.800 5.574 1.00 82.31 87 ARG A O 1
ATOM 730 N N . ARG A 1 88 ? -2.617 -10.616 5.733 1.00 84.69 88 ARG A N 1
ATOM 731 C CA . ARG A 1 88 ? -2.872 -10.338 4.316 1.00 84.69 88 ARG A CA 1
ATOM 732 C C . ARG A 1 88 ? -2.409 -8.907 4.066 1.00 84.69 88 ARG A C 1
ATOM 734 O O . ARG A 1 88 ? -3.232 -8.004 4.165 1.00 84.69 88 ARG A O 1
ATOM 741 N N . PRO A 1 89 ? -1.102 -8.655 3.898 1.00 86.69 89 PRO A N 1
ATOM 742 C CA . PRO A 1 89 ? -0.579 -7.291 3.780 1.00 86.69 89 PRO A CA 1
ATOM 743 C C . PRO A 1 89 ? -1.159 -6.544 2.576 1.00 86.69 89 PRO A C 1
ATOM 745 O O . PRO A 1 89 ? -1.396 -5.343 2.665 1.00 86.69 89 PRO A O 1
ATOM 748 N N . VAL A 1 90 ? -1.474 -7.278 1.509 1.00 91.25 90 VAL A N 1
ATOM 749 C CA . VAL A 1 90 ? -2.228 -6.819 0.339 1.00 91.25 90 VAL A CA 1
ATOM 750 C C . VAL A 1 90 ? -3.233 -7.900 -0.050 1.00 91.25 90 VAL A C 1
ATOM 752 O O . VAL A 1 90 ? -3.041 -9.074 0.279 1.00 91.25 90 VAL A O 1
ATOM 755 N N . ASP A 1 91 ? -4.303 -7.504 -0.725 1.00 89.62 91 ASP A N 1
ATOM 756 C CA . ASP A 1 91 ? -5.317 -8.404 -1.275 1.00 89.62 91 ASP A CA 1
ATOM 757 C C . ASP A 1 91 ? -5.016 -8.765 -2.739 1.00 89.62 91 ASP A C 1
ATOM 759 O O . ASP A 1 91 ? -5.336 -9.875 -3.160 1.00 89.62 91 ASP A O 1
ATOM 763 N N . ALA A 1 92 ? -4.331 -7.885 -3.482 1.00 87.62 92 ALA A N 1
ATOM 764 C CA . ALA A 1 92 ? -3.774 -8.194 -4.799 1.00 87.62 92 ALA A CA 1
ATOM 765 C C . ALA A 1 92 ? -2.554 -7.319 -5.144 1.00 87.62 92 ALA A C 1
ATOM 767 O O . ALA A 1 92 ? -2.336 -6.254 -4.560 1.00 87.62 92 ALA A O 1
ATOM 768 N N . ILE A 1 93 ? -1.771 -7.779 -6.123 1.00 88.19 93 ILE A N 1
ATOM 769 C CA . ILE A 1 93 ? -0.672 -7.031 -6.746 1.00 88.19 93 ILE A CA 1
ATOM 770 C C . ILE A 1 93 ? -1.080 -6.744 -8.191 1.00 88.19 93 ILE A C 1
ATOM 772 O O . ILE A 1 93 ? -1.433 -7.665 -8.925 1.00 88.19 93 ILE A O 1
ATOM 776 N N . VAL A 1 94 ? -1.023 -5.480 -8.600 1.00 87.62 94 VAL A N 1
ATOM 777 C CA . VAL A 1 94 ? -1.398 -5.020 -9.939 1.00 87.62 94 VAL A CA 1
ATOM 778 C C . VAL A 1 94 ? -0.138 -4.568 -10.668 1.00 87.62 94 VAL A C 1
ATOM 780 O O . VAL A 1 94 ? 0.526 -3.622 -10.243 1.00 87.62 94 VAL A O 1
ATOM 783 N N . VAL A 1 95 ? 0.193 -5.249 -11.766 1.00 85.56 95 VAL A N 1
ATOM 784 C CA . VAL A 1 95 ? 1.316 -4.875 -12.633 1.00 85.56 95 VAL A CA 1
ATOM 785 C C . VAL A 1 95 ? 0.810 -3.928 -13.712 1.00 85.56 95 VAL A C 1
ATOM 787 O O . VAL A 1 95 ? 0.036 -4.324 -14.580 1.00 85.56 95 VAL A O 1
ATOM 790 N N . VAL A 1 96 ? 1.255 -2.680 -13.659 1.00 84.62 96 VAL A N 1
ATOM 791 C CA . VAL A 1 96 ? 0.926 -1.647 -14.638 1.00 84.62 96 VAL A CA 1
ATOM 792 C C . VAL A 1 96 ? 2.024 -1.617 -15.698 1.00 84.62 96 VAL A C 1
ATOM 794 O O . VAL A 1 96 ? 3.175 -1.276 -15.418 1.00 84.62 96 VAL A O 1
ATOM 797 N N . GLY A 1 97 ? 1.669 -2.023 -16.915 1.00 79.81 97 GLY A N 1
ATOM 798 C CA . GLY A 1 97 ? 2.526 -1.940 -18.096 1.00 79.81 97 GLY A CA 1
ATOM 799 C C . GLY A 1 97 ? 2.330 -0.637 -18.872 1.00 79.81 97 GLY A C 1
ATOM 800 O O . GLY A 1 97 ? 1.404 0.127 -18.609 1.00 79.81 97 GLY A O 1
ATOM 801 N N . ASP A 1 98 ? 3.205 -0.398 -19.847 1.00 65.81 98 ASP A N 1
ATOM 802 C CA . ASP A 1 98 ? 3.003 0.662 -20.835 1.00 65.81 98 ASP A CA 1
ATOM 803 C C . ASP A 1 98 ? 1.855 0.277 -21.785 1.00 65.81 98 ASP A C 1
ATOM 805 O O . ASP A 1 98 ? 1.784 -0.868 -22.240 1.00 65.81 98 ASP A O 1
ATOM 809 N N . ALA A 1 99 ? 0.971 1.225 -22.107 1.00 55.69 99 ALA A N 1
ATOM 810 C CA . ALA A 1 99 ? -0.134 1.019 -23.043 1.00 55.69 99 ALA A CA 1
ATOM 811 C C . ALA A 1 99 ? 0.363 0.621 -24.447 1.00 55.69 99 ALA A C 1
ATOM 813 O O . ALA A 1 99 ? -0.338 -0.088 -25.168 1.00 55.69 99 ALA A O 1
ATOM 814 N N . ALA A 1 100 ? 1.591 1.011 -24.814 1.00 53.19 100 ALA A N 1
ATOM 815 C CA . ALA A 1 100 ? 2.234 0.612 -26.068 1.00 53.19 100 ALA A CA 1
ATOM 816 C C . ALA A 1 100 ? 2.686 -0.864 -26.094 1.00 53.19 100 ALA A C 1
ATOM 818 O O . ALA A 1 100 ? 2.876 -1.433 -27.166 1.00 53.19 100 ALA A O 1
ATOM 819 N N . SER A 1 101 ? 2.815 -1.505 -24.930 1.00 51.22 101 SER A N 1
ATOM 820 C CA . SER A 1 101 ? 3.252 -2.902 -24.786 1.00 51.22 101 SER A CA 1
ATOM 821 C C . SER A 1 101 ? 2.083 -3.886 -24.710 1.00 51.22 101 SER A C 1
ATOM 823 O O . SER A 1 101 ? 2.272 -5.044 -24.337 1.00 51.22 101 SER A O 1
ATOM 825 N N . ASN A 1 102 ? 0.869 -3.443 -25.049 1.00 41.03 102 ASN A N 1
ATOM 826 C CA . ASN A 1 102 ? -0.359 -4.222 -24.937 1.00 41.03 102 ASN A CA 1
ATOM 827 C C . ASN A 1 102 ? -0.505 -5.241 -26.085 1.00 41.03 102 ASN A C 1
ATOM 829 O O . ASN A 1 102 ? -1.491 -5.262 -26.815 1.00 41.03 102 ASN A O 1
ATOM 833 N N . ALA A 1 103 ? 0.493 -6.107 -26.242 1.00 43.47 103 ALA A N 1
ATOM 834 C CA . ALA A 1 103 ? 0.269 -7.454 -26.730 1.00 43.47 103 ALA A CA 1
ATOM 835 C C . ALA A 1 103 ? 0.261 -8.364 -25.492 1.00 43.47 103 ALA A C 1
ATOM 837 O O . ALA A 1 103 ? 1.257 -8.396 -24.762 1.00 43.47 103 ALA A O 1
ATOM 838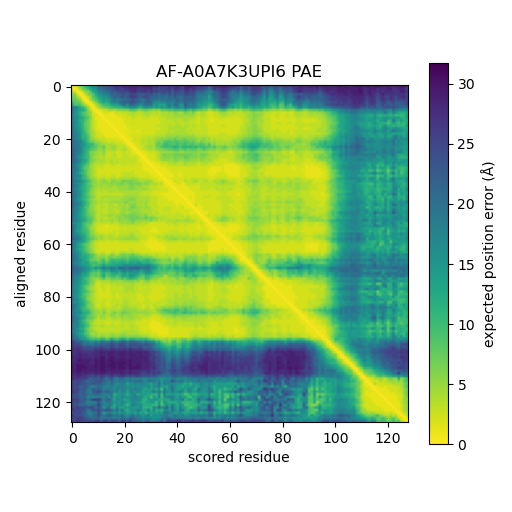 N N . PRO A 1 104 ? -0.816 -9.125 -25.223 1.00 42.66 104 PRO A N 1
ATOM 839 C CA . PRO A 1 104 ? -0.761 -10.193 -24.243 1.00 42.66 104 PRO A CA 1
ATOM 840 C C . PRO A 1 104 ? 0.109 -11.299 -24.837 1.00 42.66 104 PRO A C 1
ATOM 842 O O . PRO A 1 104 ? -0.381 -12.278 -25.387 1.00 42.66 104 PRO A O 1
ATOM 845 N N . THR A 1 105 ? 1.426 -11.141 -24.767 1.00 41.09 105 THR A N 1
ATOM 846 C CA . THR A 1 105 ? 2.332 -12.271 -24.913 1.00 41.09 105 THR A CA 1
ATOM 847 C C . THR A 1 105 ? 2.432 -12.907 -23.536 1.00 41.09 105 THR A C 1
ATOM 849 O O . THR A 1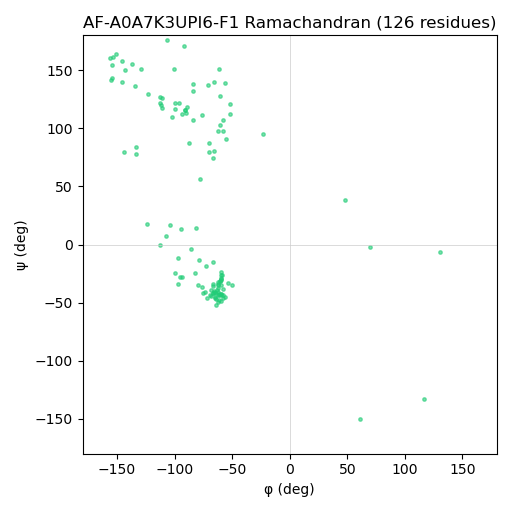 105 ? 3.079 -12.330 -22.657 1.00 41.09 105 THR A O 1
ATOM 852 N N . PRO A 1 106 ? 1.833 -14.091 -23.299 1.00 47.00 106 PRO A N 1
ATOM 853 C CA . PRO A 1 106 ? 2.271 -14.942 -22.211 1.00 47.00 106 PRO A CA 1
ATOM 854 C C . PRO A 1 106 ? 3.689 -15.393 -22.565 1.00 47.00 106 PRO A C 1
ATOM 856 O O . PRO A 1 106 ? 3.898 -16.479 -23.101 1.00 47.00 106 PRO A O 1
ATOM 859 N N . SER A 1 107 ? 4.682 -14.538 -22.312 1.00 47.47 107 SER A N 1
ATOM 860 C CA . SER A 1 107 ? 6.072 -14.962 -22.343 1.00 47.47 107 SER A CA 1
ATOM 861 C C . SER A 1 107 ? 6.263 -15.863 -21.133 1.00 47.47 107 SER A C 1
ATOM 863 O O . SER A 1 107 ? 6.584 -15.429 -20.028 1.00 47.47 107 SER A O 1
ATOM 865 N N . ARG A 1 108 ? 5.964 -17.146 -21.348 1.00 48.56 108 ARG A N 1
ATOM 866 C CA . ARG A 1 108 ? 6.422 -18.273 -20.548 1.00 48.56 108 ARG A CA 1
ATOM 867 C C . ARG A 1 108 ? 7.932 -18.367 -20.757 1.00 48.56 108 ARG A C 1
ATOM 869 O O . ARG A 1 108 ? 8.436 -19.200 -21.496 1.00 48.56 108 ARG A O 1
ATOM 876 N N . GLY A 1 109 ? 8.631 -17.440 -20.131 1.00 46.28 109 GLY A N 1
ATOM 877 C CA . GLY A 1 109 ? 10.072 -17.350 -20.035 1.00 46.28 109 GLY A CA 1
ATOM 878 C C . GLY A 1 109 ? 10.361 -16.561 -18.771 1.00 46.28 109 GLY A C 1
ATOM 879 O O . GLY A 1 109 ? 9.603 -15.654 -18.433 1.00 46.28 109 GLY A O 1
ATOM 880 N N . THR A 1 110 ? 11.398 -16.943 -18.035 1.00 54.78 110 THR A N 1
ATOM 881 C CA . THR A 1 110 ? 11.837 -16.276 -16.805 1.00 54.78 110 THR A CA 1
ATOM 882 C C . THR A 1 110 ? 12.090 -14.792 -17.084 1.00 54.78 110 THR A C 1
ATOM 884 O O . THR A 1 110 ? 13.175 -14.408 -17.506 1.00 54.78 110 THR A O 1
ATOM 887 N N . ASN A 1 111 ? 11.072 -13.951 -16.917 1.00 61.31 111 ASN A N 1
ATOM 888 C CA . ASN A 1 111 ? 11.141 -12.520 -17.168 1.00 61.31 111 ASN A CA 1
ATOM 889 C C . ASN A 1 111 ? 11.322 -11.779 -15.837 1.00 61.31 111 ASN A C 1
ATOM 891 O O . ASN A 1 111 ? 10.896 -12.249 -14.779 1.00 61.31 111 ASN A O 1
ATOM 895 N N . ALA A 1 112 ? 11.982 -10.618 -15.876 1.00 59.50 112 ALA A N 1
ATOM 896 C CA . ALA A 1 112 ? 12.259 -9.805 -14.688 1.00 59.50 112 ALA A CA 1
ATOM 897 C C . ALA A 1 112 ? 10.980 -9.495 -13.883 1.00 59.50 112 ALA A C 1
ATOM 899 O O . ALA A 1 112 ? 11.009 -9.510 -12.655 1.00 59.50 112 ALA A O 1
ATOM 900 N N . ALA A 1 113 ? 9.843 -9.340 -14.571 1.00 60.56 113 ALA A N 1
ATOM 901 C CA . ALA A 1 113 ? 8.521 -9.200 -13.964 1.00 60.56 113 ALA A CA 1
ATOM 902 C C . ALA A 1 113 ? 8.120 -10.416 -13.105 1.00 60.56 113 ALA A C 1
ATOM 904 O O . ALA A 1 113 ? 7.631 -10.242 -11.993 1.00 60.56 113 ALA A O 1
ATOM 905 N N . GLY A 1 114 ? 8.369 -11.646 -13.565 1.00 65.25 114 GLY A N 1
ATOM 906 C CA . GLY A 1 114 ? 8.132 -12.866 -12.790 1.00 65.25 114 GLY A CA 1
ATOM 907 C C . GLY A 1 114 ? 9.029 -12.972 -11.553 1.00 65.25 114 GLY A C 1
ATOM 908 O O . GLY A 1 114 ? 8.548 -13.319 -10.475 1.00 65.25 114 GLY A O 1
ATOM 909 N N . ILE A 1 115 ? 10.312 -12.602 -11.668 1.00 71.88 115 ILE A N 1
ATOM 910 C CA . ILE A 1 115 ? 11.249 -12.551 -10.527 1.00 71.88 115 ILE A CA 1
ATOM 911 C C . ILE A 1 115 ? 10.806 -11.487 -9.509 1.00 71.88 115 ILE A C 1
ATOM 913 O O . ILE A 1 115 ? 10.830 -11.727 -8.300 1.00 71.88 115 ILE A O 1
ATOM 917 N N . GLN A 1 116 ? 10.364 -10.324 -9.986 1.00 67.25 116 GLN A N 1
ATOM 918 C CA . GLN A 1 116 ? 9.848 -9.235 -9.159 1.00 67.25 116 GLN A CA 1
ATOM 919 C C . GLN A 1 116 ? 8.561 -9.640 -8.434 1.00 67.25 116 GLN A C 1
ATOM 921 O O . GLN A 1 116 ? 8.461 -9.442 -7.224 1.00 67.25 116 GLN A O 1
ATOM 926 N N . LEU A 1 117 ? 7.613 -10.273 -9.128 1.00 74.69 117 LEU A N 1
ATOM 927 C CA . LEU A 1 117 ? 6.381 -10.786 -8.527 1.00 74.69 117 LEU A CA 1
ATOM 928 C C . LEU A 1 117 ? 6.663 -11.867 -7.483 1.00 74.69 117 LEU A C 1
ATOM 930 O O . LEU A 1 117 ? 6.104 -11.806 -6.392 1.00 74.69 117 LEU A O 1
ATOM 934 N N . ALA A 1 118 ? 7.568 -12.807 -7.766 1.00 74.44 118 ALA A N 1
ATOM 935 C CA . ALA A 1 118 ? 7.978 -13.826 -6.802 1.00 74.44 118 ALA A CA 1
ATOM 936 C C . ALA A 1 118 ? 8.662 -13.209 -5.568 1.00 74.44 118 ALA A C 1
ATOM 938 O O . ALA A 1 118 ? 8.406 -13.636 -4.440 1.00 74.44 118 ALA A O 1
ATOM 939 N N . HIS A 1 119 ? 9.484 -12.169 -5.753 1.00 71.88 119 HIS A N 1
ATOM 940 C CA . HIS A 1 119 ? 10.096 -11.430 -4.647 1.00 71.88 119 HIS A CA 1
ATOM 941 C C . HIS A 1 119 ? 9.039 -10.718 -3.793 1.00 71.88 119 HIS A C 1
ATOM 943 O O . HIS A 1 119 ? 9.056 -10.848 -2.569 1.00 71.88 119 HIS A O 1
ATOM 949 N N . ILE A 1 120 ? 8.089 -10.016 -4.422 1.00 73.19 120 ILE A N 1
ATOM 950 C CA . ILE A 1 120 ? 6.992 -9.336 -3.722 1.00 73.19 120 ILE A CA 1
ATOM 951 C C . ILE A 1 120 ? 6.123 -10.366 -2.980 1.00 73.19 120 ILE A C 1
ATOM 953 O O . ILE A 1 120 ? 5.914 -10.228 -1.777 1.00 73.19 120 ILE A O 1
ATOM 957 N N . ALA A 1 121 ? 5.691 -11.444 -3.638 1.00 75.81 121 ALA A N 1
ATOM 958 C CA . ALA A 1 121 ? 4.888 -12.503 -3.023 1.00 75.81 121 ALA A CA 1
ATOM 959 C C . ALA A 1 121 ? 5.601 -13.152 -1.823 1.00 75.81 121 ALA A C 1
ATOM 961 O O . ALA A 1 121 ? 5.002 -13.316 -0.760 1.00 75.81 121 ALA A O 1
ATOM 962 N N . SER A 1 122 ? 6.902 -13.436 -1.949 1.00 71.56 122 SER A N 1
ATOM 963 C CA . SER A 1 122 ? 7.733 -13.977 -0.866 1.00 71.56 122 SER A CA 1
ATOM 964 C C . SER A 1 122 ? 7.808 -13.032 0.338 1.00 71.56 122 SER A C 1
ATOM 966 O O . SER A 1 122 ? 7.554 -13.447 1.473 1.00 71.56 122 SER A O 1
ATOM 968 N N . ARG A 1 123 ? 8.066 -11.735 0.110 1.00 80.31 123 ARG A N 1
ATOM 969 C CA . ARG A 1 123 ? 8.114 -10.719 1.180 1.00 80.31 123 ARG A CA 1
ATOM 970 C C . ARG A 1 123 ? 6.780 -10.551 1.892 1.00 80.31 123 ARG A C 1
ATOM 972 O O . ARG A 1 123 ? 6.754 -10.291 3.092 1.00 80.31 123 ARG A O 1
ATOM 979 N N . LEU A 1 124 ? 5.688 -10.740 1.163 1.00 73.44 124 LEU A N 1
ATOM 980 C CA . LEU A 1 124 ? 4.334 -10.670 1.694 1.00 73.44 124 LEU A CA 1
ATOM 981 C C . LEU A 1 124 ? 3.859 -12.002 2.304 1.00 73.44 124 LEU A C 1
ATOM 983 O O . LEU A 1 124 ? 2.769 -12.039 2.873 1.00 73.44 124 LEU A O 1
ATOM 987 N N . ARG A 1 125 ? 4.667 -13.076 2.220 1.00 68.00 125 ARG A N 1
ATOM 988 C CA . ARG A 1 125 ? 4.291 -14.468 2.548 1.00 68.00 125 ARG A CA 1
ATOM 989 C C . ARG A 1 125 ? 2.960 -14.865 1.904 1.00 68.00 125 ARG A C 1
ATOM 991 O O . ARG A 1 125 ? 2.126 -15.525 2.522 1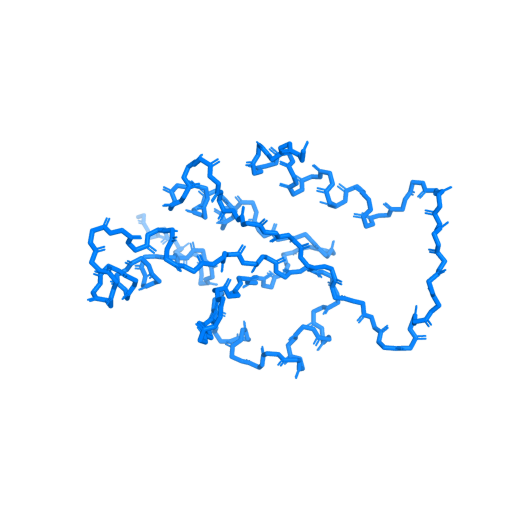.00 68.00 125 ARG A O 1
ATOM 998 N N . TRP A 1 126 ? 2.753 -14.404 0.678 1.00 58.00 126 TRP A N 1
ATOM 999 C CA . TRP A 1 126 ? 1.523 -14.589 -0.068 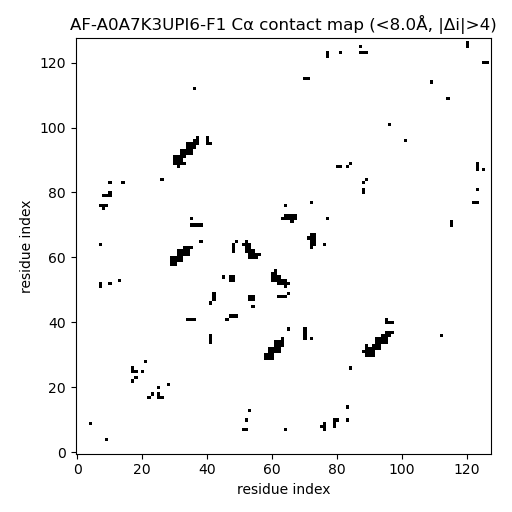1.00 58.00 126 TRP A CA 1
ATOM 1000 C C . TRP A 1 126 ? 1.594 -15.895 -0.863 1.00 58.00 126 TRP A C 1
ATOM 1002 O O . TRP A 1 126 ? 2.462 -16.051 -1.721 1.00 58.00 126 TRP A O 1
ATOM 1012 N N . SER A 1 127 ? 0.689 -16.829 -0.564 1.00 56.31 127 SER A N 1
ATOM 1013 C CA . SER A 1 127 ? 0.374 -17.968 -1.430 1.00 56.31 127 SER A CA 1
ATOM 1014 C C . SER A 1 127 ? -1.035 -17.768 -1.980 1.00 56.31 127 SER A C 1
ATOM 1016 O O . SER A 1 127 ? -1.959 -17.544 -1.190 1.00 56.31 127 SER A O 1
ATOM 1018 N N . ALA A 1 128 ? -1.175 -17.812 -3.304 1.00 50.84 128 ALA A N 1
ATOM 1019 C CA . ALA A 1 128 ? -2.473 -17.875 -3.970 1.00 50.84 128 ALA A CA 1
ATOM 1020 C C . ALA A 1 128 ? -3.140 -19.235 -3.729 1.00 50.84 128 ALA A C 1
ATOM 1022 O O . ALA A 1 128 ? -2.393 -20.240 -3.664 1.00 50.84 128 ALA A O 1
#

Nearest PDB structures (foldseek):
  8e0a-assembly1_A  TM=6.205E-01  e=7.230E+00  Homo sapiens
  8yep-assembly1_A-2  TM=2.206E-01  e=6.341E+00  Methylocapsa palsarum
  8yep-assembly1_B-2  TM=2.318E-01  e=6.341E+00  Methylocapsa palsarum

Radius of gyration: 15.22 Å; Cα contacts (8 Å, |Δi|>4): 147; chains: 1; bounding box: 35×31×43 Å

Mean predicted aligned error: 10.72 Å

Foldseek 3Di:
DPPPPPQAQDCVVVLVVQCVPPNPCSLPPAFEEEEWADPVQVCVVPVVCVNYQWDDDPHYIYGHTDPPDDGANDLSSLVSLCVSPVPQSGPYYHYDYDPVPPDPDPPPDPDPVVVRVVVSCVSRVHDD

Secondary structure (DSSP, 8-state):
------TT---HHHHHHHHHHHGGGGGGSS-EEEEEE-HHHHHHH-GGGGTSSEEE-SS-EEE----SBTTBPPHHHHHHHHHHSSS-S-SEEEEE--GGG-------S--HHHHHHHHHHHHTT---

Sequence (128 aa):
DSGTKVVGADLDPLRQWLRESNGLRWRYRQPWLLLTGNDTAITSLVPELKNQCWHITDDAILLWQKPVAEGRPDDTWLRELYKLRRRRPVDAIVVVGDAASNAPTPSRGTNAAGIQLAHIASRLRWSA